Protein AF-A0A2V4UHJ1-F1 (afdb_monomer)

Radius of gyration: 29.74 Å; Cα contacts (8 Å, |Δi|>4): 101; chains: 1; bounding box: 38×40×97 Å

Foldseek 3Di:
DDDDPDPVVVVVVVVVVVVVVVVVVVVVVVVCVVVVVVVDPDQPQFDWEQEPNDTDTHGPQFKAPWDWPPDDDPPDDDPDDDDDDDHHTHTPDIDGDADPVVRDTGGNVPPVD

Structure (mmCIF, N/CA/C/O backbone):
data_AF-A0A2V4UHJ1-F1
#
_entry.id   AF-A0A2V4UHJ1-F1
#
loop_
_atom_site.group_PDB
_atom_site.id
_atom_site.type_symbol
_atom_site.label_atom_id
_atom_site.label_alt_id
_atom_site.label_comp_id
_atom_site.label_asym_id
_atom_site.label_entity_id
_atom_site.label_seq_id
_atom_site.pdbx_PDB_ins_code
_atom_site.Cartn_x
_atom_site.Cartn_y
_atom_site.Cartn_z
_atom_site.occupancy
_atom_site.B_iso_or_equiv
_atom_site.auth_seq_id
_atom_site.auth_comp_id
_atom_site.auth_asym_id
_atom_site.auth_atom_id
_atom_site.pdbx_PDB_model_num
ATOM 1 N N . MET A 1 1 ? 22.655 -20.606 79.794 1.00 42.88 1 MET A N 1
ATOM 2 C CA . MET A 1 1 ? 23.557 -20.222 78.691 1.00 42.88 1 MET A CA 1
ATOM 3 C C . MET A 1 1 ? 22.683 -19.550 77.642 1.00 42.88 1 MET A C 1
ATOM 5 O O . MET A 1 1 ? 22.142 -20.229 76.784 1.00 42.88 1 MET A O 1
ATOM 9 N N . SER A 1 2 ? 22.382 -18.266 77.847 1.00 44.62 2 SER A N 1
ATOM 10 C CA . SER A 1 2 ? 21.485 -17.496 76.979 1.00 44.62 2 SER A CA 1
ATOM 11 C C . SER A 1 2 ? 22.369 -16.507 76.238 1.00 44.62 2 SER A C 1
ATOM 13 O O . SER A 1 2 ? 22.981 -15.655 76.876 1.00 44.62 2 SER A O 1
ATOM 15 N N . ASN A 1 3 ? 22.532 -16.714 74.935 1.00 52.69 3 ASN A N 1
ATOM 16 C CA . ASN A 1 3 ? 23.333 -15.839 74.091 1.00 52.69 3 ASN A CA 1
ATOM 17 C C . ASN A 1 3 ? 22.500 -14.584 73.835 1.00 52.69 3 ASN A C 1
ATOM 19 O O . ASN A 1 3 ? 21.490 -14.648 73.136 1.00 52.69 3 ASN A O 1
ATOM 23 N N . ASP A 1 4 ? 22.888 -13.486 74.472 1.00 51.56 4 ASP A N 1
ATOM 24 C CA . ASP A 1 4 ? 22.291 -12.172 74.265 1.00 51.56 4 ASP A CA 1
ATOM 25 C C . ASP A 1 4 ? 22.757 -11.676 72.889 1.00 51.56 4 ASP A C 1
ATOM 27 O O . ASP A 1 4 ? 23.928 -11.340 72.702 1.00 51.56 4 ASP A O 1
ATOM 31 N N . VAL A 1 5 ? 21.873 -11.753 71.891 1.00 57.59 5 VAL A N 1
ATOM 32 C CA . VAL A 1 5 ? 22.122 -11.211 70.549 1.00 57.59 5 VAL A CA 1
ATOM 33 C C . VAL A 1 5 ? 22.074 -9.697 70.688 1.00 57.59 5 VAL A C 1
ATOM 35 O O . VAL A 1 5 ? 21.026 -9.114 70.967 1.00 57.59 5 VAL A O 1
ATOM 38 N N . THR A 1 6 ? 23.235 -9.066 70.573 1.00 57.75 6 THR A N 1
ATOM 39 C CA . THR A 1 6 ? 23.417 -7.640 70.808 1.00 57.75 6 THR A CA 1
ATOM 40 C C . THR A 1 6 ? 22.631 -6.826 69.777 1.00 57.75 6 THR A C 1
ATOM 42 O O . THR A 1 6 ? 22.574 -7.143 68.590 1.00 57.75 6 THR A O 1
ATOM 45 N N . SER A 1 7 ? 22.019 -5.732 70.238 1.00 56.84 7 SER A N 1
ATOM 46 C CA . SER A 1 7 ? 21.228 -4.773 69.445 1.00 56.84 7 SER A CA 1
ATOM 47 C C . SER A 1 7 ? 21.919 -4.277 68.163 1.00 56.84 7 SER A C 1
ATOM 49 O O . SER A 1 7 ? 21.243 -3.792 67.255 1.00 56.84 7 SER A O 1
ATOM 51 N N . GLU A 1 8 ? 23.244 -4.374 68.078 1.00 55.50 8 GLU A N 1
ATOM 52 C CA . GLU A 1 8 ? 24.024 -3.953 66.913 1.00 55.50 8 GLU A CA 1
ATOM 53 C C . GLU A 1 8 ? 23.912 -4.940 65.738 1.00 55.50 8 GLU A C 1
ATOM 55 O O . GLU A 1 8 ? 23.853 -4.511 64.583 1.00 55.50 8 GLU A O 1
ATOM 60 N N . ASP A 1 9 ? 23.724 -6.236 66.014 1.00 56.44 9 ASP A N 1
ATOM 61 C CA . ASP A 1 9 ? 23.518 -7.271 64.989 1.00 56.44 9 ASP A CA 1
ATOM 62 C C . ASP A 1 9 ? 22.172 -7.089 64.263 1.00 56.44 9 ASP A C 1
ATOM 64 O O . ASP A 1 9 ? 22.026 -7.394 63.077 1.00 56.44 9 ASP A O 1
ATOM 68 N N . SER A 1 10 ? 21.183 -6.518 64.958 1.00 57.03 10 SER A N 1
ATOM 69 C CA . SER A 1 10 ? 19.856 -6.222 64.402 1.00 57.03 10 SER A CA 1
ATOM 70 C C . SER A 1 10 ? 19.877 -5.025 63.444 1.00 57.03 10 SER A C 1
ATOM 72 O O . SER A 1 10 ? 19.155 -5.012 62.445 1.00 57.03 10 SER A O 1
ATOM 74 N N . ILE A 1 11 ? 20.729 -4.028 63.709 1.00 59.84 11 ILE A N 1
ATOM 75 C CA . ILE A 1 11 ? 20.894 -2.850 62.847 1.00 59.84 11 ILE A CA 1
ATOM 76 C C . ILE A 1 11 ? 21.627 -3.254 61.564 1.00 59.84 11 ILE A C 1
ATOM 78 O O . ILE A 1 11 ? 21.171 -2.920 60.474 1.00 59.84 11 ILE A O 1
ATOM 82 N N . LEU A 1 12 ? 22.690 -4.056 61.653 1.00 58.53 12 LEU A N 1
ATOM 83 C CA . LEU A 1 12 ? 23.412 -4.544 60.471 1.00 58.53 12 LEU A CA 1
ATOM 84 C C . LEU A 1 12 ? 22.527 -5.390 59.539 1.00 58.53 12 LEU A C 1
ATOM 86 O O . LEU A 1 12 ? 22.606 -5.244 58.317 1.00 58.53 12 LEU A O 1
ATOM 90 N N . LEU A 1 13 ? 21.623 -6.206 60.094 1.00 59.66 13 LEU A N 1
ATOM 91 C CA . LEU A 1 13 ? 20.630 -6.951 59.311 1.00 59.66 13 LEU A CA 1
ATOM 92 C C . LEU A 1 13 ? 19.624 -6.030 58.605 1.00 59.66 13 LEU A C 1
ATOM 94 O O . LEU A 1 13 ? 19.283 -6.270 57.445 1.00 59.66 13 LEU A O 1
ATOM 98 N N . LEU A 1 14 ? 19.169 -4.961 59.263 1.00 56.97 14 LEU A N 1
ATOM 99 C CA . LEU A 1 14 ? 18.246 -3.988 58.668 1.00 56.97 14 LEU A CA 1
ATOM 100 C C . LEU A 1 14 ? 18.911 -3.172 57.550 1.00 56.97 14 LEU A C 1
ATOM 102 O O . LEU A 1 14 ? 18.301 -2.978 56.497 1.00 56.97 14 LEU A O 1
ATOM 106 N N . TRP A 1 15 ? 20.169 -2.761 57.733 1.00 56.66 15 TRP A N 1
ATOM 107 C CA . TRP A 1 15 ? 20.942 -2.039 56.716 1.00 56.66 15 TRP A CA 1
ATOM 108 C C . TRP A 1 15 ? 21.279 -2.933 55.518 1.00 56.66 15 TRP A C 1
ATOM 110 O O . TRP A 1 15 ? 21.101 -2.514 54.374 1.00 56.66 15 TRP A O 1
ATOM 120 N N . GLY A 1 16 ? 21.660 -4.193 55.753 1.00 57.47 16 GLY A N 1
ATOM 121 C CA . GLY A 1 16 ? 21.854 -5.176 54.684 1.00 57.47 16 GLY A CA 1
ATOM 122 C C . GLY A 1 16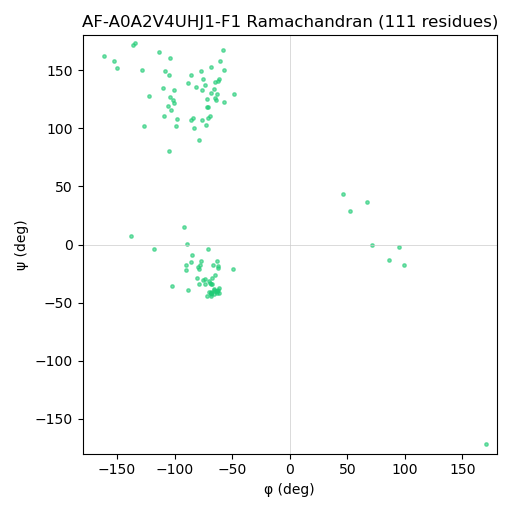 ? 20.570 -5.441 53.891 1.00 57.47 16 GLY A C 1
ATOM 123 O O . GLY A 1 16 ? 20.588 -5.471 52.662 1.00 57.47 16 GLY A O 1
ATOM 124 N N . CYS A 1 17 ? 19.427 -5.556 54.571 1.00 54.56 17 CYS A N 1
ATOM 125 C CA . CYS A 1 17 ? 18.133 -5.797 53.929 1.00 54.56 17 CYS A CA 1
ATOM 126 C C . CYS A 1 17 ? 17.639 -4.581 53.118 1.00 54.56 17 CYS A C 1
ATOM 128 O O . CYS A 1 17 ? 17.008 -4.746 52.072 1.00 54.56 17 CYS A O 1
ATOM 130 N N . MET A 1 18 ? 17.956 -3.359 53.559 1.00 56.91 18 MET A N 1
ATOM 131 C CA . MET A 1 18 ? 17.668 -2.130 52.812 1.00 56.91 18 MET A CA 1
ATOM 132 C C . MET A 1 18 ? 18.548 -2.013 51.556 1.00 56.91 18 MET A C 1
ATOM 134 O O . MET A 1 18 ? 18.034 -1.730 50.475 1.00 56.91 18 MET A O 1
ATOM 138 N N . PHE A 1 19 ? 19.834 -2.361 51.661 1.00 54.34 19 PHE A N 1
ATOM 139 C CA . PHE A 1 19 ? 20.783 -2.339 50.543 1.00 54.34 19 PHE A CA 1
ATOM 140 C C . PHE A 1 19 ? 20.442 -3.363 49.444 1.00 54.34 19 PHE A C 1
ATOM 142 O O . PHE A 1 19 ? 20.510 -3.060 48.254 1.00 54.34 19 PHE A O 1
ATOM 149 N N . ILE A 1 20 ? 19.991 -4.565 49.824 1.00 58.03 20 ILE A N 1
ATOM 150 C CA . ILE A 1 20 ? 19.577 -5.617 48.876 1.00 58.03 20 ILE A CA 1
ATOM 151 C C . ILE A 1 20 ? 18.301 -5.220 48.111 1.00 58.03 20 ILE A C 1
ATOM 153 O O . ILE A 1 20 ? 18.158 -5.548 46.931 1.00 58.03 20 ILE A O 1
ATOM 157 N N . LYS A 1 21 ? 17.376 -4.487 48.746 1.00 54.91 21 LYS A N 1
ATOM 158 C CA . LYS A 1 21 ? 16.144 -4.012 48.092 1.00 54.91 21 LYS A CA 1
ATOM 159 C C . LYS A 1 21 ? 16.425 -2.964 47.018 1.00 54.91 21 LYS A C 1
ATOM 161 O O . LYS A 1 21 ? 15.841 -3.053 45.941 1.00 54.91 21 LYS A O 1
ATOM 166 N N . GLU A 1 22 ? 17.323 -2.018 47.278 1.00 57.81 22 GLU A N 1
ATOM 167 C CA . GLU A 1 22 ? 17.709 -1.002 46.289 1.00 57.81 22 GLU A CA 1
ATOM 168 C C . GLU A 1 22 ? 18.489 -1.615 45.118 1.00 57.81 22 GLU A C 1
ATOM 170 O O . GLU A 1 22 ? 18.185 -1.334 43.957 1.00 57.81 22 GLU A O 1
ATOM 175 N N . PHE A 1 23 ? 19.413 -2.544 45.395 1.00 57.81 23 PHE A N 1
ATOM 176 C CA . PHE A 1 23 ? 20.133 -3.280 44.348 1.00 57.81 23 PHE A CA 1
ATOM 177 C C . PHE A 1 23 ? 19.201 -4.123 43.467 1.00 57.81 23 PHE A C 1
ATOM 179 O O . PHE A 1 23 ? 19.369 -4.158 42.248 1.00 57.81 23 PHE A O 1
ATOM 186 N N . SER A 1 24 ? 18.187 -4.762 44.057 1.00 57.50 24 SER A N 1
ATOM 187 C CA . SER A 1 24 ? 17.175 -5.531 43.319 1.00 57.50 24 SER A CA 1
ATOM 188 C C . SER A 1 24 ? 16.339 -4.652 42.374 1.00 57.50 24 SER A C 1
ATOM 190 O O . SER A 1 24 ? 16.091 -5.025 41.222 1.00 57.50 24 SER A O 1
ATOM 192 N N . GLN A 1 25 ? 15.962 -3.445 42.811 1.00 59.16 25 GLN A N 1
ATOM 193 C CA . GLN A 1 25 ? 15.236 -2.491 41.964 1.00 59.16 25 GLN A CA 1
ATOM 194 C C . GLN A 1 25 ? 16.095 -2.003 40.792 1.00 59.16 25 GLN A C 1
ATOM 196 O O . GLN A 1 25 ? 15.626 -1.988 39.654 1.00 59.16 25 GLN A O 1
ATOM 201 N N . MET A 1 26 ? 17.369 -1.692 41.038 1.00 58.47 26 MET A N 1
ATOM 202 C CA . MET A 1 26 ? 18.310 -1.285 39.989 1.00 58.47 26 MET A CA 1
ATOM 203 C C . MET A 1 26 ? 18.545 -2.393 38.956 1.00 58.47 26 MET A C 1
ATOM 205 O O . MET A 1 26 ? 18.533 -2.128 37.756 1.00 58.47 26 MET A O 1
ATOM 209 N N . ILE A 1 27 ? 18.686 -3.645 39.401 1.00 58.72 27 ILE A N 1
ATOM 210 C CA . ILE A 1 27 ? 18.828 -4.813 38.518 1.00 58.72 27 ILE A CA 1
ATOM 211 C C . ILE A 1 27 ? 17.571 -5.013 37.659 1.00 58.72 27 ILE A C 1
ATOM 213 O O . ILE A 1 27 ? 17.683 -5.279 36.464 1.00 58.72 27 ILE A O 1
ATOM 217 N N . THR A 1 28 ? 16.377 -4.812 38.224 1.00 58.22 28 THR A N 1
ATOM 218 C CA . THR A 1 28 ? 15.105 -4.909 37.483 1.00 58.22 28 THR A CA 1
ATOM 219 C C . THR A 1 28 ? 14.970 -3.810 36.419 1.00 58.22 28 THR A C 1
ATOM 221 O O . THR A 1 28 ? 14.507 -4.066 35.304 1.00 58.22 28 THR A O 1
ATOM 224 N N . ILE A 1 29 ? 15.418 -2.587 36.717 1.00 57.84 29 ILE A N 1
ATOM 225 C CA . ILE A 1 29 ? 15.413 -1.470 35.760 1.00 57.84 29 ILE A CA 1
ATOM 226 C C . ILE A 1 29 ? 16.420 -1.725 34.628 1.00 57.84 29 ILE A C 1
ATOM 228 O O . ILE A 1 29 ? 16.083 -1.584 33.456 1.00 57.84 29 ILE A O 1
ATOM 232 N N . VAL A 1 30 ? 17.634 -2.181 34.942 1.00 60.34 30 VAL A N 1
ATOM 233 C CA . VAL A 1 30 ? 18.675 -2.446 33.931 1.00 60.34 30 VAL A CA 1
ATOM 234 C C . VAL A 1 30 ? 18.324 -3.645 33.037 1.00 60.34 30 VAL A C 1
ATOM 236 O O . VAL A 1 30 ? 18.597 -3.607 31.839 1.00 60.34 30 VAL A O 1
ATOM 239 N N . LEU A 1 31 ? 17.654 -4.674 33.571 1.00 58.19 31 LEU A N 1
ATOM 240 C CA . LEU A 1 31 ? 17.206 -5.844 32.800 1.00 58.19 31 LEU A CA 1
ATOM 241 C C . LEU A 1 31 ? 15.937 -5.603 31.963 1.00 58.19 31 LEU A C 1
ATOM 243 O O . LEU A 1 31 ? 15.682 -6.367 31.034 1.00 58.19 31 LEU A O 1
ATOM 247 N N . SER A 1 32 ? 15.152 -4.558 32.246 1.00 54.97 32 SER A N 1
ATOM 248 C CA . SER A 1 32 ? 13.966 -4.197 31.445 1.00 54.97 32 SER A CA 1
ATOM 249 C C . SER A 1 32 ? 14.275 -3.224 30.300 1.00 54.97 32 SER A C 1
ATOM 251 O O . SER A 1 32 ? 13.564 -3.213 29.294 1.00 54.97 32 SER A O 1
ATOM 253 N N . LEU A 1 33 ? 15.376 -2.471 30.383 1.00 53.78 33 LEU A N 1
ATOM 254 C CA . LEU A 1 33 ? 15.793 -1.503 29.362 1.00 53.78 33 LEU A CA 1
ATOM 255 C C . LEU A 1 33 ? 16.183 -2.072 27.971 1.00 53.78 33 LEU A C 1
ATOM 257 O O . LEU A 1 33 ? 15.998 -1.335 26.997 1.00 53.78 33 LEU A O 1
ATOM 261 N N . PRO A 1 34 ? 16.648 -3.329 27.775 1.00 51.41 34 PRO A N 1
ATOM 262 C CA . PRO A 1 34 ? 16.881 -3.843 26.422 1.00 51.41 34 PRO A CA 1
ATOM 263 C C . PRO A 1 34 ? 15.595 -4.319 25.723 1.00 51.41 34 PRO A C 1
ATOM 265 O O . PRO A 1 34 ? 15.570 -4.396 24.498 1.00 51.41 34 PRO A O 1
ATOM 268 N N . ILE A 1 35 ? 14.510 -4.598 26.461 1.00 52.59 35 ILE A N 1
ATOM 269 C CA . ILE A 1 35 ? 13.263 -5.131 25.877 1.00 52.59 35 ILE A CA 1
ATOM 270 C C . ILE A 1 35 ? 12.446 -4.019 25.203 1.00 52.59 35 ILE A C 1
ATOM 272 O O . ILE A 1 35 ? 11.830 -4.244 24.165 1.00 52.59 35 ILE A O 1
ATOM 276 N N . ILE A 1 36 ? 12.472 -2.796 25.742 1.00 51.12 36 ILE A N 1
ATOM 277 C CA . ILE A 1 36 ? 11.669 -1.684 25.203 1.00 51.12 36 ILE A CA 1
ATOM 278 C C . ILE A 1 36 ? 12.254 -1.163 23.878 1.00 51.12 36 ILE A C 1
ATOM 280 O O . ILE A 1 36 ? 11.513 -0.718 23.005 1.00 51.12 36 ILE A O 1
ATOM 284 N N . ASN A 1 37 ? 13.573 -1.270 23.686 1.00 49.84 37 ASN A N 1
ATOM 285 C CA . ASN A 1 37 ? 14.244 -0.753 22.490 1.00 49.84 37 ASN A CA 1
ATOM 286 C C . ASN A 1 37 ? 14.237 -1.729 21.299 1.00 49.84 37 ASN A C 1
ATOM 288 O O . ASN A 1 37 ? 14.462 -1.301 20.172 1.00 49.84 37 ASN A O 1
ATOM 292 N N . PHE A 1 38 ? 13.925 -3.014 21.505 1.00 47.84 38 PHE A N 1
ATOM 293 C CA . PHE A 1 38 ? 13.902 -3.998 20.412 1.00 47.84 38 PHE A CA 1
ATOM 294 C C . PHE A 1 38 ? 12.647 -3.897 19.519 1.00 47.84 38 PHE A C 1
ATOM 296 O O . PHE A 1 38 ? 12.625 -4.420 18.411 1.00 47.84 38 PHE A O 1
ATOM 303 N N . CYS A 1 39 ? 11.602 -3.185 19.956 1.00 48.62 39 CYS A N 1
ATOM 304 C CA . CYS A 1 39 ? 10.351 -3.031 19.197 1.00 48.62 39 CYS A CA 1
ATOM 305 C C . CYS A 1 39 ? 10.334 -1.786 18.278 1.00 48.62 39 CYS A C 1
ATOM 307 O O . CYS A 1 39 ? 9.275 -1.341 17.841 1.00 48.62 39 CYS A O 1
ATOM 309 N N . GLY A 1 40 ? 11.499 -1.180 18.016 1.00 49.47 40 GLY A N 1
ATOM 310 C CA . GLY A 1 40 ? 11.605 0.102 17.307 1.00 49.47 40 GLY A CA 1
ATOM 311 C C . GLY A 1 40 ? 12.361 0.076 15.979 1.00 49.47 40 GLY A C 1
ATOM 312 O O . GLY A 1 40 ? 12.421 1.104 15.304 1.00 49.47 40 GLY A O 1
ATOM 313 N N . GLU A 1 41 ? 12.945 -1.053 15.578 1.00 44.75 41 GLU A N 1
ATOM 314 C CA . GLU A 1 41 ? 13.836 -1.092 14.417 1.00 44.75 41 GLU A CA 1
ATOM 315 C C . GLU A 1 41 ? 13.122 -1.601 13.152 1.00 44.75 41 GLU A C 1
ATOM 317 O O . GLU A 1 41 ? 12.918 -2.791 12.935 1.00 44.75 41 GLU A O 1
ATOM 322 N N . GLY A 1 42 ? 12.758 -0.665 12.271 1.00 50.06 42 GLY A N 1
ATOM 323 C CA . GLY A 1 42 ? 12.752 -0.900 10.820 1.00 50.06 42 GLY A CA 1
ATOM 324 C C . GLY A 1 42 ? 11.427 -1.239 10.130 1.00 50.06 42 GLY A C 1
ATOM 325 O O . GLY A 1 42 ? 11.335 -1.050 8.914 1.00 50.06 42 GLY A O 1
ATOM 326 N N . LEU A 1 43 ? 10.378 -1.663 10.838 1.00 52.62 43 LEU A N 1
ATOM 327 C CA . LEU A 1 43 ? 9.090 -1.981 10.203 1.00 52.62 43 LEU A CA 1
ATOM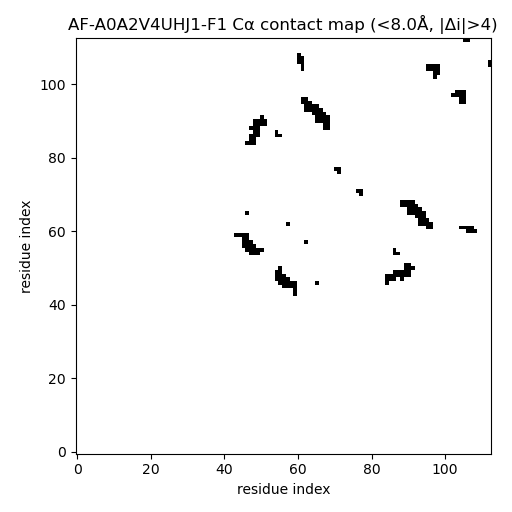 328 C C . LEU A 1 43 ? 8.305 -0.700 9.892 1.00 52.62 43 LEU A C 1
ATOM 330 O O . LEU A 1 43 ? 7.508 -0.208 10.691 1.00 52.62 43 LEU A O 1
ATOM 334 N N . ARG A 1 44 ? 8.511 -0.136 8.695 1.00 59.81 44 ARG A N 1
ATOM 335 C CA . ARG A 1 44 ? 7.570 0.852 8.151 1.00 59.81 44 ARG A CA 1
ATOM 336 C C . ARG A 1 44 ? 6.195 0.167 8.102 1.00 59.81 44 ARG A C 1
ATOM 338 O O . ARG A 1 44 ? 6.093 -0.859 7.440 1.00 59.81 44 ARG A O 1
ATOM 345 N N . PRO A 1 45 ? 5.142 0.709 8.743 1.00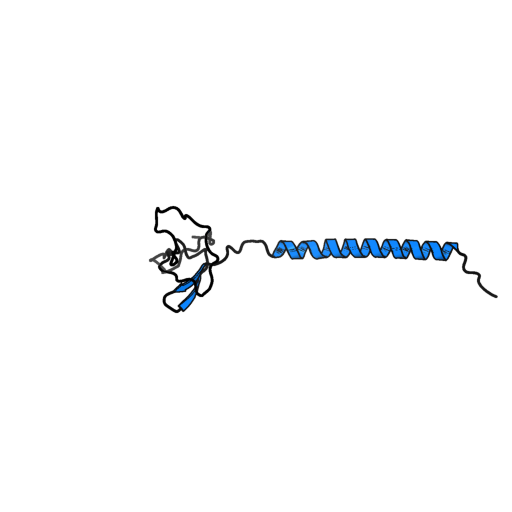 74.69 45 PRO A N 1
ATOM 346 C CA . PRO A 1 45 ? 3.875 -0.011 8.872 1.00 74.69 45 PRO A CA 1
ATOM 347 C C . PRO A 1 45 ? 3.281 -0.251 7.490 1.00 74.69 45 PRO A C 1
ATOM 349 O O . PRO A 1 45 ? 3.209 0.704 6.723 1.00 74.69 45 PRO A O 1
ATOM 352 N N . ASN A 1 46 ? 2.889 -1.472 7.158 1.00 90.75 46 ASN A N 1
ATOM 353 C CA . ASN A 1 46 ? 2.390 -1.821 5.830 1.00 90.75 46 ASN A CA 1
ATOM 354 C C . ASN A 1 46 ? 1.157 -1.003 5.402 1.00 90.75 46 ASN A C 1
ATOM 356 O O . ASN A 1 46 ? 0.529 -0.282 6.185 1.00 90.75 46 ASN A O 1
ATOM 360 N N . HIS A 1 47 ? 0.821 -1.085 4.119 1.00 93.44 47 HIS A N 1
ATOM 361 C CA . HIS A 1 47 ? -0.420 -0.548 3.584 1.00 93.44 47 HIS A CA 1
ATOM 362 C C . HIS A 1 47 ? -1.535 -1.583 3.738 1.00 93.44 47 HIS A C 1
ATOM 364 O O . HIS A 1 47 ? -1.567 -2.561 3.001 1.00 93.44 47 HIS A O 1
ATOM 370 N N . ILE A 1 48 ? -2.451 -1.344 4.677 1.00 95.88 48 ILE A N 1
ATOM 371 C CA . ILE A 1 48 ? -3.618 -2.201 4.913 1.00 95.88 48 ILE A CA 1
ATOM 372 C C . ILE A 1 48 ? -4.896 -1.556 4.380 1.00 95.88 48 ILE A C 1
ATOM 374 O O . ILE A 1 48 ? -5.042 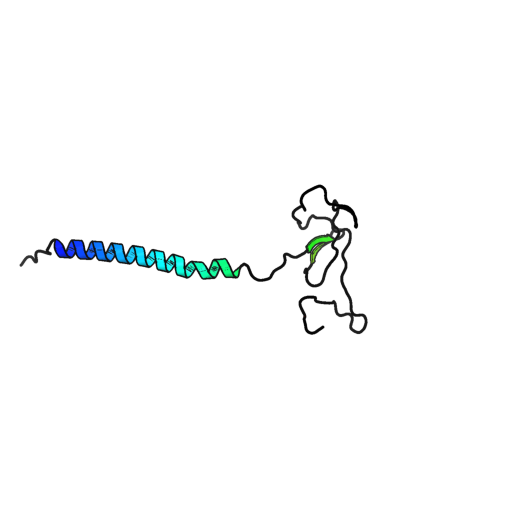-0.332 4.445 1.00 95.88 48 ILE A O 1
ATOM 378 N N . GLY A 1 49 ? -5.821 -2.370 3.877 1.00 96.31 49 GLY A N 1
ATOM 379 C CA . GLY A 1 49 ? -7.109 -1.888 3.385 1.00 96.31 49 GLY A CA 1
ATOM 380 C C . GLY A 1 49 ? -7.923 -2.944 2.656 1.00 96.31 49 GLY A C 1
ATOM 381 O O . GLY A 1 49 ? -7.564 -4.116 2.635 1.00 96.31 49 GLY A O 1
ATOM 382 N N . ASP A 1 50 ? -9.011 -2.496 2.046 1.00 97.44 50 ASP A N 1
ATOM 383 C CA . ASP A 1 50 ? -9.916 -3.291 1.223 1.00 97.44 50 ASP A CA 1
ATOM 384 C C . ASP A 1 50 ? -9.687 -2.944 -0.247 1.00 97.44 50 ASP A C 1
ATOM 386 O O . ASP A 1 50 ? -9.862 -1.798 -0.671 1.00 97.44 50 ASP A O 1
ATOM 390 N N . LEU A 1 51 ? -9.288 -3.948 -1.019 1.00 95.44 51 LEU A N 1
ATOM 391 C CA . LEU A 1 51 ? -9.064 -3.858 -2.451 1.00 95.44 51 LEU A CA 1
ATOM 392 C C . LEU A 1 51 ? -10.231 -4.530 -3.182 1.00 95.44 51 LEU A C 1
ATOM 394 O O . LEU A 1 51 ? -10.159 -5.696 -3.565 1.00 95.44 51 LEU A O 1
ATOM 398 N N . GLY A 1 52 ? -11.343 -3.806 -3.327 1.00 94.19 52 GLY A N 1
ATOM 399 C CA . GLY A 1 52 ? -12.526 -4.303 -4.038 1.00 94.19 52 GLY A CA 1
ATOM 400 C C . GLY A 1 52 ? -13.229 -5.468 -3.330 1.00 94.19 52 GLY A C 1
ATOM 401 O O . GLY A 1 52 ? -13.718 -6.380 -3.992 1.00 94.19 52 GLY A O 1
ATOM 402 N N . GLY A 1 53 ? -13.268 -5.453 -1.995 1.00 95.88 53 GLY A N 1
ATOM 403 C CA . GLY A 1 53 ? -13.842 -6.517 -1.161 1.00 95.88 53 GLY A CA 1
ATOM 404 C C . GLY A 1 53 ? -12.828 -7.547 -0.657 1.00 95.88 53 GLY A C 1
ATOM 405 O O . GLY A 1 53 ? -13.202 -8.453 0.086 1.00 95.88 53 GLY A O 1
ATOM 406 N N . VAL A 1 54 ? -11.554 -7.419 -1.041 1.00 96.12 54 VAL A N 1
ATOM 407 C CA . VAL A 1 54 ? -10.466 -8.274 -0.553 1.00 96.12 54 VAL A CA 1
ATOM 408 C C . VAL A 1 54 ? -9.647 -7.503 0.484 1.00 96.12 54 VAL A C 1
ATOM 410 O O . VAL A 1 54 ? -9.023 -6.506 0.119 1.00 96.12 54 VAL A O 1
ATOM 413 N N . PRO A 1 55 ? -9.606 -7.927 1.759 1.00 96.44 55 PRO A N 1
ATOM 414 C CA . PRO A 1 55 ? -8.709 -7.320 2.734 1.00 96.44 55 PRO A CA 1
ATOM 415 C C . PRO A 1 55 ? -7.256 -7.665 2.385 1.00 96.44 55 PRO A C 1
ATOM 417 O O . PRO A 1 55 ? -6.922 -8.829 2.161 1.00 96.44 55 PRO A O 1
ATOM 420 N N . VAL A 1 56 ? -6.388 -6.657 2.339 1.00 95.62 56 VAL A N 1
ATOM 421 C CA . VAL A 1 56 ? -4.976 -6.793 1.962 1.00 95.62 56 VAL A CA 1
ATOM 422 C C . VAL A 1 56 ? -4.051 -6.173 3.002 1.00 95.62 56 VAL A C 1
ATOM 424 O O . VAL A 1 56 ? -4.392 -5.185 3.655 1.00 95.62 56 VAL A O 1
ATOM 427 N N . ASP A 1 57 ? -2.856 -6.746 3.106 1.00 95.31 57 ASP A N 1
ATOM 428 C CA . ASP A 1 57 ? -1.714 -6.210 3.841 1.00 95.31 57 ASP A CA 1
ATOM 429 C C . ASP A 1 57 ? -0.514 -6.158 2.884 1.00 95.31 57 ASP A C 1
ATOM 431 O O . ASP A 1 57 ? 0.069 -7.183 2.527 1.00 95.31 57 ASP A O 1
ATOM 435 N N . MET A 1 58 ? -0.213 -4.960 2.381 1.00 93.94 58 MET A N 1
ATOM 436 C CA . MET A 1 58 ? 0.775 -4.742 1.328 1.00 93.94 58 MET A CA 1
ATOM 437 C C . MET A 1 58 ? 2.073 -4.157 1.889 1.00 93.94 58 MET A C 1
ATOM 439 O O . MET A 1 58 ? 2.059 -3.089 2.520 1.00 93.94 58 MET A O 1
ATOM 443 N N . PRO A 1 59 ? 3.222 -4.784 1.605 1.00 91.69 59 PRO A N 1
ATOM 444 C CA . PRO A 1 59 ? 4.486 -4.356 2.168 1.00 91.69 59 PRO A CA 1
ATOM 445 C C . PRO A 1 59 ? 4.999 -3.083 1.469 1.00 91.69 59 PRO A C 1
ATOM 447 O O . PRO A 1 59 ? 5.000 -2.951 0.242 1.00 91.69 59 PRO A O 1
ATOM 450 N N . LYS A 1 60 ? 5.427 -2.104 2.275 1.00 89.50 60 LYS A N 1
ATOM 451 C CA . LYS A 1 60 ? 5.806 -0.748 1.819 1.00 89.50 60 LYS A CA 1
ATOM 452 C C . LYS A 1 60 ? 7.049 -0.675 0.937 1.00 89.50 60 LYS A C 1
ATOM 454 O O . LYS A 1 60 ? 7.302 0.359 0.329 1.00 89.50 60 LYS A O 1
ATOM 459 N N . ASN A 1 61 ? 7.866 -1.719 0.947 1.00 89.44 61 ASN A N 1
ATOM 460 C CA . ASN A 1 61 ? 9.069 -1.814 0.132 1.00 89.44 61 ASN A CA 1
ATOM 461 C C . ASN A 1 61 ? 8.769 -2.187 -1.326 1.00 89.44 61 ASN A C 1
ATOM 463 O O . ASN A 1 61 ? 9.606 -1.891 -2.177 1.00 89.44 61 ASN A O 1
ATOM 467 N N . LEU A 1 62 ? 7.604 -2.793 -1.590 1.00 90.38 62 LEU A N 1
ATOM 468 C CA . LEU A 1 62 ? 7.154 -3.198 -2.928 1.00 90.38 62 LEU A CA 1
ATOM 469 C C . LEU A 1 62 ? 6.115 -2.237 -3.514 1.00 90.38 62 LEU A C 1
ATOM 471 O O . LEU A 1 62 ? 6.083 -2.008 -4.720 1.00 90.38 62 LEU A O 1
ATOM 475 N N . VAL A 1 63 ? 5.246 -1.691 -2.659 1.00 92.75 63 VAL A N 1
ATOM 476 C CA . VAL A 1 63 ? 4.085 -0.904 -3.085 1.00 92.75 63 VAL A CA 1
ATOM 477 C C . VAL A 1 63 ? 4.264 0.571 -2.744 1.00 92.75 63 VAL A C 1
ATOM 479 O O . VAL A 1 63 ? 4.620 0.935 -1.622 1.00 92.75 63 VAL A O 1
ATOM 482 N N . HIS A 1 64 ? 3.943 1.431 -3.705 1.00 90.19 64 HIS A N 1
ATOM 483 C CA . HIS A 1 64 ? 4.021 2.882 -3.598 1.00 90.19 64 HIS A CA 1
ATOM 484 C C . HIS A 1 64 ? 2.746 3.554 -4.149 1.00 90.19 64 HIS A C 1
ATOM 486 O O . HIS A 1 64 ? 1.853 2.896 -4.673 1.00 90.19 64 HIS A O 1
ATOM 492 N N . PHE A 1 65 ? 2.622 4.877 -3.985 1.00 90.00 65 PHE A N 1
ATOM 493 C CA . PHE A 1 65 ? 1.479 5.679 -4.469 1.00 90.00 65 PHE A CA 1
ATOM 494 C C . PHE A 1 65 ? 0.083 5.087 -4.166 1.00 90.00 65 PHE A C 1
ATOM 496 O O . PHE A 1 65 ? -0.801 5.100 -5.018 1.00 90.00 65 PHE A O 1
ATOM 503 N N . VAL A 1 66 ? -0.131 4.578 -2.947 1.00 92.50 66 VAL A N 1
ATOM 504 C CA . VAL A 1 66 ? -1.435 4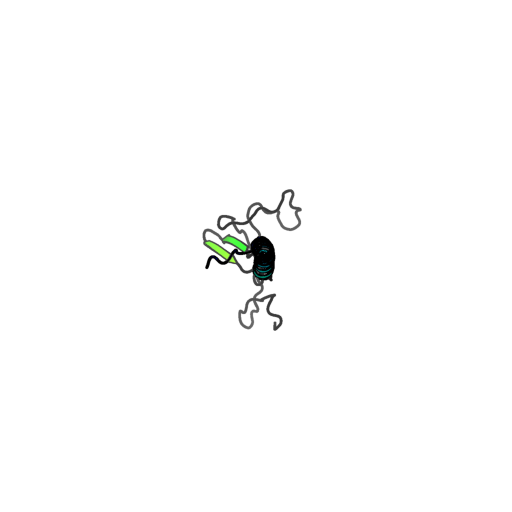.023 -2.543 1.00 92.50 66 VAL A CA 1
ATOM 505 C C . VAL A 1 66 ? -2.463 5.138 -2.361 1.00 92.50 66 VAL A C 1
ATOM 507 O O . VAL A 1 66 ? -2.309 5.988 -1.477 1.00 92.50 66 VAL A O 1
ATOM 510 N N . ALA A 1 67 ? -3.522 5.101 -3.164 1.00 92.44 67 ALA A N 1
ATOM 511 C CA . ALA A 1 67 ? -4.669 5.986 -3.077 1.00 92.44 67 ALA A CA 1
ATOM 512 C C . ALA A 1 67 ? -5.827 5.270 -2.384 1.00 92.44 67 ALA A C 1
ATOM 514 O O . ALA A 1 67 ? -6.277 4.209 -2.819 1.00 92.44 67 ALA A O 1
ATOM 515 N N . TYR A 1 68 ? -6.322 5.875 -1.313 1.00 94.62 68 TYR A N 1
ATOM 516 C CA . TYR A 1 68 ? -7.503 5.403 -0.607 1.00 94.62 68 TYR A CA 1
ATOM 517 C C . TYR A 1 68 ? -8.707 6.274 -0.935 1.00 94.62 68 TYR A C 1
ATOM 519 O O . TYR A 1 68 ? -8.558 7.432 -1.327 1.00 94.62 68 TYR A O 1
ATOM 527 N N . ASP A 1 69 ? -9.897 5.744 -0.697 1.00 93.00 69 ASP A N 1
ATOM 528 C CA . ASP A 1 69 ? -11.104 6.553 -0.720 1.00 93.00 69 ASP A CA 1
ATOM 529 C C . ASP A 1 69 ? -11.060 7.654 0.357 1.00 93.00 69 ASP A C 1
ATOM 531 O O . ASP A 1 69 ? -10.497 7.475 1.444 1.00 93.00 69 ASP A O 1
ATOM 535 N N . GLY A 1 70 ? -11.590 8.829 0.016 1.00 89.69 70 GLY A N 1
ATOM 536 C CA . GLY A 1 70 ? -11.524 10.040 0.841 1.00 89.69 70 GLY A CA 1
ATOM 537 C C . GLY A 1 70 ? -10.144 10.711 0.938 1.00 89.69 70 GLY A C 1
ATOM 538 O O . GLY A 1 70 ? -10.021 11.747 1.596 1.00 89.69 70 GLY A O 1
ATOM 539 N N . ASP A 1 71 ? -9.098 10.172 0.299 1.00 91.38 71 ASP A N 1
ATOM 540 C CA . ASP A 1 71 ? -7.826 10.888 0.172 1.00 91.38 71 ASP A CA 1
ATOM 541 C C . ASP A 1 71 ? -7.892 11.973 -0.913 1.00 91.38 71 ASP A C 1
ATOM 543 O O . ASP A 1 71 ? -8.586 11.816 -1.918 1.00 91.38 71 ASP A O 1
ATOM 547 N N . PRO A 1 72 ? -7.138 13.076 -0.752 1.00 89.25 72 PRO A N 1
ATOM 548 C CA . PRO A 1 72 ? -7.030 14.079 -1.799 1.00 89.25 72 PRO A CA 1
ATOM 549 C C . PRO A 1 72 ? -6.388 13.487 -3.058 1.00 89.25 72 PRO A C 1
ATOM 551 O O . PRO A 1 72 ? -5.412 12.736 -2.986 1.00 89.25 72 PRO A O 1
ATOM 554 N N . THR A 1 73 ? -6.909 13.883 -4.218 1.00 84.06 73 THR A N 1
ATOM 555 C CA . THR A 1 73 ? -6.339 13.543 -5.526 1.00 84.06 73 THR A CA 1
ATOM 556 C C . THR A 1 73 ? -4.918 14.091 -5.673 1.00 84.06 73 THR A C 1
ATOM 558 O O . THR A 1 73 ? -4.529 15.053 -5.007 1.00 84.06 73 THR A O 1
ATOM 561 N N . PHE A 1 74 ? -4.142 13.497 -6.579 1.00 77.25 74 PHE A N 1
ATOM 562 C CA . PHE A 1 74 ? -2.789 13.942 -6.898 1.00 77.25 74 PHE A CA 1
ATOM 563 C C . PHE A 1 74 ? -2.721 15.460 -7.146 1.00 77.25 74 PHE A C 1
ATOM 565 O O . PHE A 1 74 ? -3.511 16.009 -7.911 1.00 77.25 74 PHE A O 1
ATOM 572 N N . GLY A 1 75 ? -1.779 16.133 -6.481 1.00 80.44 75 GLY A N 1
ATOM 573 C CA . GLY A 1 75 ? -1.590 17.587 -6.563 1.00 80.44 75 GLY A CA 1
ATOM 574 C C . GLY A 1 75 ? -2.443 18.415 -5.595 1.00 80.44 75 GLY A C 1
ATOM 575 O O . GLY A 1 75 ? -2.120 19.578 -5.364 1.00 80.44 75 GLY A O 1
ATOM 576 N N . ASN A 1 76 ? -3.467 17.832 -4.964 1.00 87.19 76 ASN A N 1
ATOM 577 C CA . ASN A 1 76 ? -4.284 18.536 -3.978 1.00 87.19 76 ASN A CA 1
ATOM 578 C C . ASN A 1 76 ? -3.698 18.406 -2.567 1.00 87.19 76 ASN A C 1
ATOM 580 O O . ASN A 1 76 ? -3.248 17.340 -2.138 1.00 87.19 76 ASN A O 1
ATOM 584 N N . LYS A 1 77 ? -3.724 19.507 -1.809 1.00 87.56 77 LYS A N 1
ATOM 585 C CA . LYS A 1 77 ? -3.304 19.516 -0.403 1.00 87.56 77 LYS A CA 1
ATOM 586 C C . LYS A 1 77 ? -4.367 18.830 0.459 1.00 87.56 77 LYS A C 1
ATOM 588 O O . LYS A 1 77 ? -5.554 19.088 0.300 1.00 87.56 77 LYS A O 1
ATOM 593 N N . ARG A 1 78 ? -3.943 17.996 1.415 1.00 87.69 78 ARG A N 1
ATOM 594 C CA . ARG A 1 78 ? -4.858 17.441 2.424 1.00 87.69 78 ARG A CA 1
ATOM 595 C C . ARG A 1 78 ? -5.257 18.536 3.416 1.00 87.69 78 ARG A C 1
ATOM 597 O O . ARG A 1 78 ? -4.385 19.155 4.023 1.00 87.69 78 ARG A O 1
ATOM 604 N N . GLU A 1 79 ? -6.556 18.742 3.592 1.00 89.00 79 GLU A N 1
ATOM 605 C CA . GLU A 1 79 ? -7.097 19.725 4.544 1.00 89.00 79 GLU A CA 1
ATOM 606 C C . GLU A 1 79 ? -7.119 19.198 5.986 1.00 89.00 79 GLU A C 1
ATOM 608 O O . GLU A 1 79 ? -6.975 19.960 6.940 1.00 89.00 79 GLU A O 1
ATOM 613 N N . HIS A 1 80 ? -7.240 17.879 6.148 1.00 87.94 80 HIS A N 1
ATOM 614 C CA . HIS A 1 80 ? -7.332 17.204 7.442 1.00 87.94 80 HIS A CA 1
ATOM 615 C C . HIS A 1 80 ? -6.110 16.316 7.730 1.00 87.94 80 HIS A C 1
ATOM 617 O O . HIS A 1 80 ? -5.328 16.006 6.826 1.00 87.94 80 HIS A O 1
ATOM 623 N N . PRO A 1 81 ? -5.908 15.870 8.983 1.00 90.19 81 PRO A N 1
ATOM 624 C CA . PRO A 1 81 ? -4.906 14.857 9.293 1.00 90.19 81 PRO A CA 1
ATOM 625 C C . PRO A 1 81 ? -5.142 13.569 8.499 1.00 90.19 81 PRO A C 1
ATOM 627 O O . PRO A 1 81 ? -6.274 13.218 8.168 1.00 90.19 81 PRO A O 1
ATOM 630 N N . LYS A 1 82 ? -4.064 12.838 8.197 1.00 89.06 82 LYS A N 1
ATOM 631 C CA . LYS A 1 82 ? -4.188 11.530 7.548 1.00 89.06 82 LYS A CA 1
ATOM 632 C C . LYS A 1 82 ? -4.917 10.568 8.503 1.00 89.06 82 LYS A C 1
ATOM 634 O O . LYS A 1 82 ? -4.426 10.383 9.617 1.00 89.06 82 LYS A O 1
ATOM 639 N N . PRO A 1 83 ? -6.030 9.940 8.088 1.00 90.62 83 PRO A N 1
ATOM 640 C CA . PRO A 1 83 ? -6.734 8.988 8.935 1.00 90.62 83 PRO A CA 1
ATOM 641 C C . PRO A 1 83 ? -5.899 7.720 9.146 1.00 90.62 83 PRO A C 1
ATOM 643 O O . PRO A 1 83 ? -5.079 7.339 8.299 1.00 90.62 83 PRO A O 1
ATOM 646 N N . MET A 1 84 ? -6.126 7.052 10.277 1.00 92.25 84 MET A N 1
ATOM 647 C CA . MET A 1 84 ? -5.583 5.718 10.521 1.00 92.25 84 MET A CA 1
ATOM 648 C C . MET A 1 84 ? -6.224 4.730 9.543 1.00 92.25 84 MET A C 1
ATOM 650 O O . MET A 1 84 ? -7.436 4.755 9.346 1.00 92.25 84 MET A O 1
ATOM 654 N N . ARG A 1 85 ? -5.406 3.881 8.914 1.00 94.00 85 ARG A N 1
ATOM 655 C CA . A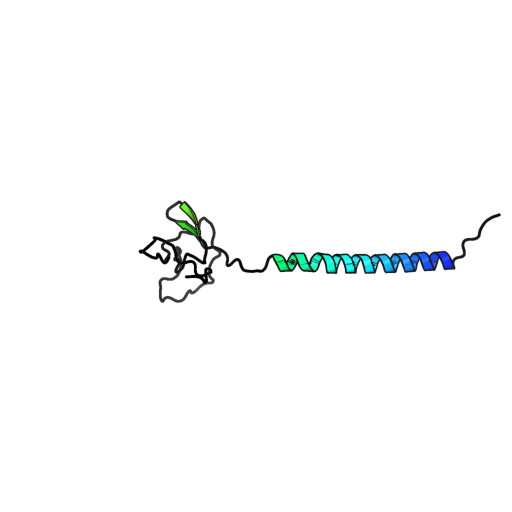RG A 1 85 ? -5.896 2.850 7.991 1.00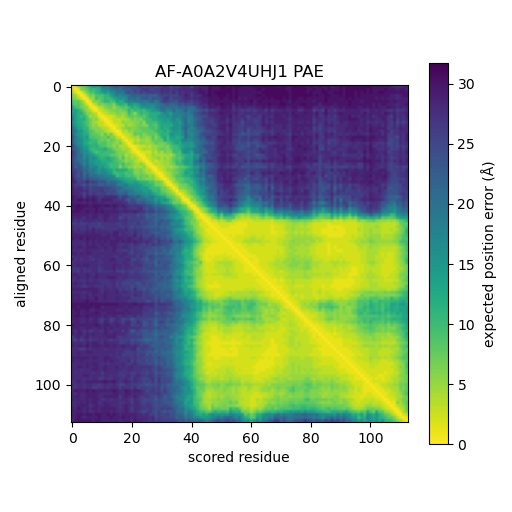 94.00 85 ARG A CA 1
ATOM 656 C C . ARG A 1 85 ? -6.277 1.595 8.757 1.00 94.00 85 ARG A C 1
ATOM 658 O O . ARG A 1 85 ? -5.634 1.258 9.746 1.00 94.00 85 ARG A O 1
ATOM 665 N N . THR A 1 86 ? -7.309 0.927 8.270 1.00 95.50 86 THR A N 1
ATOM 666 C CA . THR A 1 86 ? -7.847 -0.346 8.763 1.00 95.50 86 THR A CA 1
ATOM 667 C C . THR A 1 86 ? -8.141 -1.247 7.566 1.00 95.50 86 THR A C 1
ATOM 669 O O . THR A 1 86 ? -8.119 -0.776 6.431 1.00 95.50 86 THR A O 1
ATOM 672 N N . TYR A 1 87 ? -8.475 -2.517 7.796 1.00 96.38 87 TYR A N 1
ATOM 673 C CA . TYR A 1 87 ? -8.891 -3.423 6.719 1.00 96.38 87 TYR A CA 1
ATOM 674 C C . TYR A 1 87 ? -10.173 -2.989 5.995 1.00 96.38 87 TYR A C 1
ATOM 676 O O . TYR A 1 87 ? -10.376 -3.400 4.864 1.00 96.38 87 TYR A O 1
ATOM 684 N N . ASP A 1 88 ? -10.981 -2.106 6.587 1.00 96.19 88 ASP A N 1
ATOM 685 C CA . ASP A 1 88 ? -12.176 -1.544 5.941 1.00 96.19 88 ASP A CA 1
ATOM 686 C C . ASP A 1 88 ? -11.862 -0.326 5.053 1.00 96.19 88 ASP A C 1
ATOM 688 O O . ASP A 1 88 ? -12.726 0.172 4.329 1.00 96.19 88 ASP A O 1
ATOM 692 N N . SER A 1 89 ? -10.631 0.194 5.113 1.00 96.38 89 SER A N 1
ATOM 693 C CA . SER A 1 89 ? -10.218 1.363 4.335 1.00 96.38 89 SER A CA 1
ATOM 694 C C . SER A 1 89 ? -10.138 1.016 2.850 1.00 96.38 89 SER A C 1
ATOM 696 O O . SER A 1 89 ? -9.227 0.306 2.433 1.00 96.38 89 SER A O 1
ATOM 698 N N . LYS A 1 90 ? -11.057 1.553 2.044 1.00 96.75 90 LYS A N 1
ATOM 699 C CA . LYS A 1 90 ? -11.122 1.286 0.601 1.00 96.75 90 LYS A CA 1
ATOM 700 C C . LYS A 1 90 ? -9.890 1.825 -0.124 1.00 96.75 90 LYS A C 1
ATOM 702 O O . LYS A 1 90 ? -9.548 3.000 0.016 1.00 96.75 90 LYS A O 1
ATOM 707 N N . ILE A 1 91 ? -9.227 0.959 -0.884 1.00 95.81 91 ILE A N 1
ATOM 708 C CA . ILE A 1 91 ? -8.082 1.282 -1.737 1.00 95.81 91 ILE A CA 1
ATOM 709 C C . ILE A 1 91 ? -8.583 1.402 -3.174 1.00 95.81 91 ILE A C 1
ATOM 711 O O . ILE A 1 91 ? -9.121 0.451 -3.736 1.00 95.81 91 ILE A O 1
ATOM 715 N N . ASN A 1 92 ? -8.361 2.567 -3.775 1.00 93.94 92 ASN A N 1
ATOM 716 C CA . ASN A 1 92 ? -8.750 2.852 -5.153 1.00 93.94 92 ASN A CA 1
ATOM 717 C C . ASN A 1 92 ? -7.652 2.446 -6.141 1.00 93.94 92 ASN A C 1
ATOM 719 O O . ASN A 1 92 ? -7.946 1.942 -7.223 1.00 93.94 92 ASN A O 1
ATOM 723 N N . SER A 1 93 ? -6.385 2.673 -5.789 1.00 92.38 93 SER A N 1
ATOM 724 C CA . SER A 1 93 ? -5.244 2.311 -6.633 1.00 92.38 93 SER A CA 1
ATOM 725 C C . SER A 1 93 ? -3.935 2.249 -5.847 1.00 92.38 93 SER A C 1
ATOM 727 O O . SER A 1 93 ? -3.820 2.786 -4.744 1.00 92.38 93 SER A O 1
ATOM 729 N N . PHE A 1 94 ? -2.936 1.585 -6.425 1.00 94.00 94 PHE A N 1
ATOM 730 C CA . PHE A 1 94 ? -1.556 1.569 -5.948 1.00 94.00 94 PHE A CA 1
ATOM 731 C C . PHE A 1 94 ? -0.595 1.332 -7.118 1.00 94.00 94 PHE A C 1
ATOM 733 O O . PHE A 1 94 ? -0.995 0.814 -8.161 1.00 94.00 94 PHE A O 1
ATOM 740 N N . GLY A 1 95 ? 0.663 1.727 -6.941 1.00 92.94 95 GLY A N 1
ATOM 741 C CA . GLY A 1 95 ? 1.758 1.466 -7.871 1.00 92.94 95 GLY A CA 1
ATOM 742 C C . GLY A 1 95 ? 2.729 0.427 -7.317 1.00 92.94 95 GLY A C 1
ATOM 743 O O . GLY A 1 95 ? 2.909 0.307 -6.104 1.00 92.94 95 GLY A O 1
ATOM 744 N N . PHE A 1 96 ? 3.344 -0.331 -8.213 1.00 94.00 96 PHE A N 1
ATOM 745 C CA . PHE A 1 96 ? 4.460 -1.226 -7.934 1.00 94.00 96 PHE A CA 1
ATOM 746 C C . PHE A 1 96 ? 5.318 -1.313 -9.194 1.00 94.00 96 PHE A C 1
ATOM 748 O O . PHE A 1 96 ? 4.806 -1.169 -10.307 1.00 94.00 96 PHE A O 1
ATOM 755 N N . ASP A 1 97 ? 6.609 -1.563 -9.020 1.00 92.19 97 ASP A N 1
ATOM 756 C CA . ASP A 1 97 ? 7.526 -1.696 -10.145 1.00 92.19 97 ASP A CA 1
ATOM 757 C C . ASP A 1 97 ? 7.787 -3.175 -10.429 1.00 92.19 97 ASP A C 1
ATOM 759 O O . ASP A 1 97 ? 8.069 -3.963 -9.523 1.00 92.19 97 ASP A O 1
ATOM 763 N N . LEU A 1 98 ? 7.698 -3.547 -11.705 1.00 92.44 98 LEU A N 1
ATOM 764 C CA . LEU A 1 98 ? 7.937 -4.900 -12.192 1.00 92.44 98 LEU A CA 1
ATOM 765 C C . LEU A 1 98 ? 9.048 -4.876 -13.238 1.00 92.44 98 LEU A C 1
ATOM 767 O O . LEU A 1 98 ? 8.966 -4.159 -14.238 1.00 92.44 98 LEU A O 1
ATOM 771 N N . ARG A 1 99 ? 10.065 -5.713 -13.050 1.00 90.00 99 ARG A N 1
ATOM 772 C CA . ARG A 1 99 ? 11.085 -5.947 -14.066 1.00 90.00 99 ARG A CA 1
ATOM 773 C C . ARG A 1 99 ? 10.590 -7.002 -15.053 1.00 90.00 99 ARG A C 1
ATOM 775 O O . ARG A 1 99 ? 10.531 -8.184 -14.742 1.00 90.00 99 ARG A O 1
ATOM 782 N N . TYR A 1 100 ? 10.277 -6.580 -16.275 1.00 91.31 100 TYR A N 1
ATO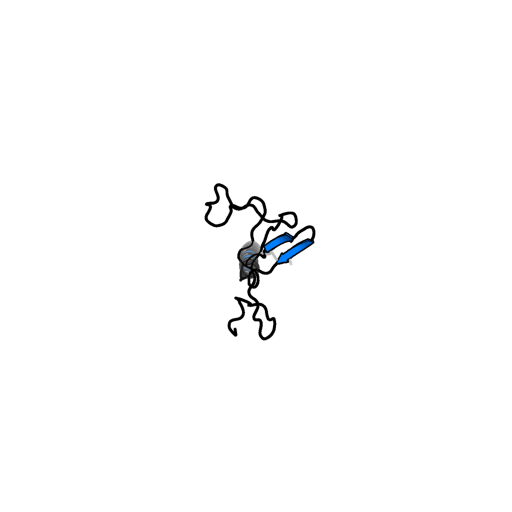M 783 C CA . TYR A 1 100 ? 9.690 -7.446 -17.309 1.00 91.31 100 TYR A CA 1
ATOM 784 C C . TYR A 1 100 ? 10.564 -8.623 -17.760 1.00 91.31 100 TYR A C 1
ATOM 786 O O . TYR A 1 100 ? 10.051 -9.573 -18.339 1.00 91.31 100 TYR A O 1
ATOM 794 N N . THR A 1 101 ? 11.879 -8.572 -17.539 1.00 93.31 101 THR A N 1
ATOM 795 C CA . THR A 1 101 ? 12.786 -9.639 -17.990 1.00 93.31 101 THR A CA 1
ATOM 796 C C . THR A 1 101 ? 12.601 -10.935 -17.209 1.00 93.31 101 THR A C 1
ATOM 798 O O . THR A 1 101 ? 12.824 -12.010 -17.754 1.00 93.31 101 THR A O 1
ATOM 801 N N . ASP A 1 102 ? 12.219 -10.836 -15.938 1.00 92.38 102 ASP A N 1
ATOM 802 C CA . ASP A 1 102 ? 12.079 -11.975 -15.026 1.00 92.38 102 ASP A CA 1
ATOM 803 C C . ASP A 1 102 ? 10.826 -11.895 -14.142 1.00 92.38 102 ASP A C 1
ATOM 805 O O . ASP A 1 102 ? 10.647 -12.715 -13.245 1.00 92.38 102 ASP A O 1
ATOM 809 N N . ASN A 1 103 ? 9.950 -10.920 -14.402 1.00 89.81 103 ASN A N 1
ATOM 810 C CA . ASN A 1 103 ? 8.737 -10.633 -13.640 1.00 89.81 103 ASN A CA 1
ATOM 811 C C . ASN A 1 103 ? 8.999 -10.472 -12.134 1.00 89.81 103 ASN A C 1
ATOM 813 O O . ASN A 1 103 ? 8.129 -10.756 -11.309 1.00 89.81 103 ASN A O 1
ATOM 817 N N . THR A 1 104 ? 10.199 -10.017 -11.766 1.00 90.19 104 THR A N 1
ATOM 818 C CA . THR A 1 104 ? 10.530 -9.725 -10.370 1.00 90.19 104 THR A CA 1
ATOM 819 C C . THR A 1 104 ? 10.005 -8.347 -9.987 1.00 90.19 104 THR A C 1
ATOM 821 O O . THR A 1 104 ? 10.136 -7.385 -10.748 1.00 90.19 104 THR A O 1
ATOM 824 N N . MET A 1 105 ? 9.380 -8.243 -8.813 1.00 88.94 105 MET A N 1
ATOM 825 C CA . MET A 1 105 ? 8.989 -6.946 -8.260 1.00 88.94 105 MET A CA 1
ATOM 826 C C . MET A 1 105 ? 10.220 -6.231 -7.715 1.00 88.94 105 MET A C 1
ATOM 828 O O . MET A 1 105 ? 11.097 -6.866 -7.121 1.00 88.94 105 MET A O 1
ATOM 832 N N . LEU A 1 106 ? 10.276 -4.913 -7.894 1.00 87.12 106 LEU A N 1
ATOM 833 C CA . LEU A 1 106 ? 11.335 -4.116 -7.297 1.00 87.12 106 LEU A CA 1
ATOM 834 C C . LEU A 1 106 ? 11.120 -4.035 -5.790 1.00 87.12 106 LEU A C 1
ATOM 836 O O . LEU A 1 106 ? 10.135 -3.478 -5.306 1.00 87.12 106 LEU A O 1
ATOM 840 N N . ASP A 1 107 ? 12.091 -4.558 -5.057 1.00 88.31 107 ASP A N 1
ATOM 841 C CA . ASP A 1 107 ? 12.174 -4.397 -3.619 1.00 88.31 107 ASP A CA 1
ATOM 842 C C . ASP A 1 107 ? 13.146 -3.271 -3.290 1.00 88.31 107 ASP A C 1
ATOM 844 O O . ASP A 1 107 ? 14.360 -3.424 -3.397 1.00 88.31 107 ASP A O 1
ATOM 848 N N . THR A 1 108 ? 12.608 -2.143 -2.833 1.00 81.94 108 THR A N 1
ATOM 849 C CA . THR A 1 108 ? 13.413 -0.972 -2.450 1.00 81.94 108 THR A CA 1
ATOM 850 C C . THR A 1 108 ? 14.356 -1.221 -1.267 1.00 81.94 108 THR A C 1
ATOM 852 O O . THR A 1 108 ? 15.258 -0.419 -1.022 1.00 81.94 108 THR A O 1
ATOM 855 N N . THR A 1 109 ? 14.175 -2.313 -0.518 1.00 81.38 109 THR A N 1
ATOM 856 C CA . THR A 1 109 ? 15.092 -2.723 0.555 1.00 81.38 109 THR A CA 1
ATOM 857 C C . THR A 1 109 ? 16.202 -3.650 0.065 1.00 81.38 109 THR A C 1
ATOM 859 O O . THR A 1 109 ? 17.241 -3.760 0.721 1.00 81.38 109 THR A O 1
ATOM 862 N N . ASN A 1 110 ? 16.037 -4.262 -1.108 1.00 77.31 110 ASN A N 1
ATOM 863 C CA . ASN A 1 110 ? 17.049 -5.104 -1.715 1.00 77.31 110 ASN A CA 1
ATOM 864 C C . ASN A 1 110 ? 18.066 -4.241 -2.474 1.00 77.31 110 ASN A C 1
ATOM 866 O O . ASN A 1 110 ? 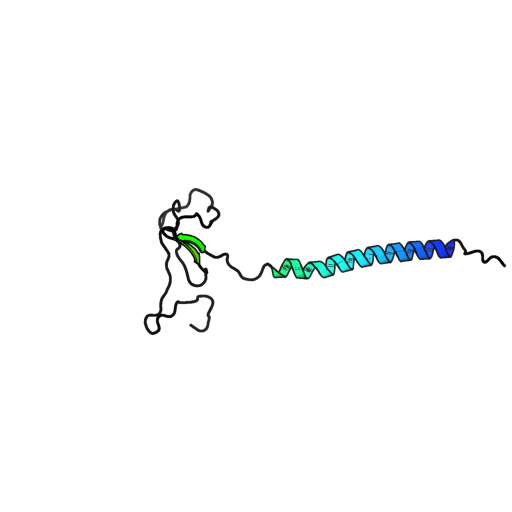17.842 -3.829 -3.606 1.00 77.31 110 ASN A O 1
ATOM 870 N N . LYS A 1 111 ? 19.221 -3.990 -1.850 1.00 63.03 111 LYS A N 1
ATOM 871 C CA . LYS A 1 111 ? 20.322 -3.218 -2.454 1.00 63.03 111 LYS A CA 1
ATOM 872 C C . LYS A 1 111 ? 21.066 -3.941 -3.587 1.00 63.03 111 LYS A C 1
ATOM 874 O O . LYS A 1 111 ? 22.008 -3.372 -4.129 1.00 63.03 111 LYS A O 1
ATOM 879 N N . ALA A 1 112 ? 20.728 -5.197 -3.880 1.00 62.31 112 ALA A N 1
ATOM 880 C CA . ALA A 1 112 ? 21.377 -5.983 -4.929 1.00 62.31 112 ALA A CA 1
ATOM 881 C C . ALA A 1 112 ? 20.717 -5.815 -6.312 1.00 62.31 112 ALA A C 1
ATOM 883 O O . ALA A 1 112 ? 21.156 -6.459 -7.266 1.00 62.31 112 ALA A O 1
ATOM 884 N N . LEU A 1 113 ? 19.671 -4.984 -6.403 1.00 52.12 113 LEU A N 1
ATOM 885 C CA . LEU A 1 113 ? 18.948 -4.633 -7.626 1.00 52.12 113 LEU A CA 1
ATOM 886 C C . LEU A 1 113 ? 19.193 -3.176 -8.022 1.00 52.12 113 LEU A C 1
ATOM 888 O O . LEU A 1 113 ? 19.262 -2.317 -7.113 1.00 52.12 113 LEU A O 1
#

Organism: NCBI:txid198480

Sequence (113 aa):
MSNDVTSEDSILLLWGCMFIKEFSQMITIVLSLPIINFCGEGLRPNHIGDLGGVPVDMPKNLVHFVAYDGDPTFGNKREHPKPMRTYDSKINSFGFDLRYTDNTMLDTTNKAL

Solvent-accessible surface area (backbone atoms only — not comparable to full-atom values): 7159 Å² total; per-residue (Å²): 140,79,86,80,80,55,76,64,62,58,50,55,52,52,53,52,54,53,53,52,53,54,51,51,52,52,52,53,54,63,69,48,57,65,64,70,63,68,81,70,79,81,77,68,78,56,53,47,13,15,55,88,86,42,73,45,79,39,57,58,50,47,45,42,79,72,39,42,70,93,54,64,57,92,95,53,78,71,92,63,80,85,76,86,76,40,55,81,37,44,44,76,47,68,41,67,53,68,43,82,92,78,68,43,66,48,43,78,77,48,83,91,110

Secondary structure (DSSP, 8-state):
------HHHHHHHHHHHHHHHHHHHHHHHHHHHHHHHTT-SS-PPPEEEEETTEEEEE-TTTEEEEEETTSPPTTPPPSSPPPPP-TTSBEEEEEE-EETTTTEEP-TT-TT-

Mean predicted aligned error: 15.77 Å

pLDDT: mean 76.07, std 18.33, range [42.88, 97.44]

Nearest PDB structures (foldseek):
  6w3w-assembly1_A  TM=4.339E-01  e=2.886E+00  synthetic construct